Protein AF-A0A7J5WT03-F1 (afdb_monomer)

Mean predicted aligned error: 9.18 Å

Secondary structure (DSSP, 8-state):
---------------HHHHHHHHHHHHHHHHHHHHHHHH-TT-TTTT---HHHHHHHHHHHHHHHHHHTT---HHHHHHHT--HHHHHHHHHHTTHHHHHHHHHHHTHHHHHHHHHHHHHHHT-

pLDDT: mean 76.64, std 15.0, range [36.0, 92.62]

Sequence (124 aa):
MTATETINLPTATLTDAEWIQQHALTNCAGRAAVAVLLDEPGQPYFQKLTAAEAAAAAWYGRFRQAREVRGLDREAAAETAYDPISHLAHAELGEAAASVQSTVDRYWALICATADVMRESATR

Structure (mmCIF, N/CA/C/O backbone):
data_AF-A0A7J5WT03-F1
#
_entry.id   AF-A0A7J5WT03-F1
#
loop_
_atom_site.group_PDB
_atom_site.id
_atom_site.type_symbol
_atom_site.label_atom_id
_atom_site.label_alt_id
_atom_site.label_comp_id
_atom_site.label_asym_id
_atom_site.label_entity_id
_atom_site.label_seq_id
_atom_site.pdbx_PDB_ins_code
_atom_site.Cartn_x
_atom_site.Cartn_y
_atom_site.Cartn_z
_atom_site.occupancy
_atom_site.B_iso_or_equiv
_atom_site.auth_seq_id
_atom_site.auth_comp_id
_atom_site.auth_asym_id
_atom_site.auth_atom_id
_atom_site.pdbx_PDB_model_num
ATOM 1 N N . MET A 1 1 ? 48.165 -6.259 -14.328 1.00 36.00 1 MET A N 1
ATOM 2 C CA . MET A 1 1 ? 46.974 -6.719 -15.070 1.00 36.00 1 MET A CA 1
ATOM 3 C C . MET A 1 1 ? 45.957 -7.156 -14.035 1.00 36.00 1 MET A C 1
ATOM 5 O O . MET A 1 1 ? 46.128 -8.211 -13.444 1.00 36.00 1 MET A O 1
ATOM 9 N N . THR A 1 2 ? 45.008 -6.290 -13.700 1.00 36.41 2 THR A N 1
ATOM 10 C CA . THR A 1 2 ? 43.944 -6.582 -12.732 1.00 36.41 2 THR A CA 1
ATOM 11 C C . THR A 1 2 ? 42.834 -7.340 -13.450 1.00 36.41 2 THR A C 1
ATOM 13 O O . THR A 1 2 ? 42.307 -6.858 -14.449 1.00 36.41 2 THR A O 1
ATOM 16 N N . ALA A 1 3 ? 42.532 -8.551 -12.983 1.00 45.84 3 ALA A N 1
ATOM 17 C CA . ALA A 1 3 ? 41.401 -9.325 -13.470 1.00 45.84 3 ALA A CA 1
ATOM 18 C C . ALA A 1 3 ? 40.110 -8.591 -13.086 1.00 45.84 3 ALA A C 1
ATOM 20 O O . ALA A 1 3 ? 39.872 -8.327 -11.909 1.00 45.84 3 ALA A O 1
ATOM 21 N N . THR A 1 4 ? 39.305 -8.219 -14.076 1.00 43.75 4 THR A N 1
ATOM 22 C CA . THR A 1 4 ? 37.951 -7.717 -13.850 1.00 43.75 4 THR A CA 1
ATOM 23 C C . THR A 1 4 ? 37.093 -8.905 -13.423 1.00 43.75 4 THR A C 1
ATOM 25 O O . THR A 1 4 ? 36.629 -9.671 -14.266 1.00 43.75 4 THR A O 1
ATOM 28 N N . GLU A 1 5 ? 36.919 -9.101 -12.114 1.00 44.91 5 GLU A N 1
ATOM 29 C CA . GLU A 1 5 ? 35.891 -10.007 -11.604 1.00 44.91 5 GLU A CA 1
ATOM 30 C C . GLU A 1 5 ? 34.535 -9.493 -12.081 1.00 44.91 5 GLU A C 1
ATOM 32 O O . GLU A 1 5 ? 34.049 -8.437 -11.677 1.00 44.91 5 GLU A O 1
ATOM 37 N N . THR A 1 6 ? 33.957 -10.225 -13.027 1.00 46.62 6 THR A N 1
ATOM 38 C CA . THR A 1 6 ? 32.612 -9.960 -13.519 1.00 46.62 6 THR A CA 1
ATOM 39 C C . THR A 1 6 ? 31.660 -10.490 -12.458 1.00 46.62 6 THR A C 1
ATOM 41 O O . THR A 1 6 ? 31.519 -11.702 -12.298 1.00 46.62 6 THR A O 1
ATOM 44 N N . ILE A 1 7 ? 31.056 -9.591 -11.684 1.00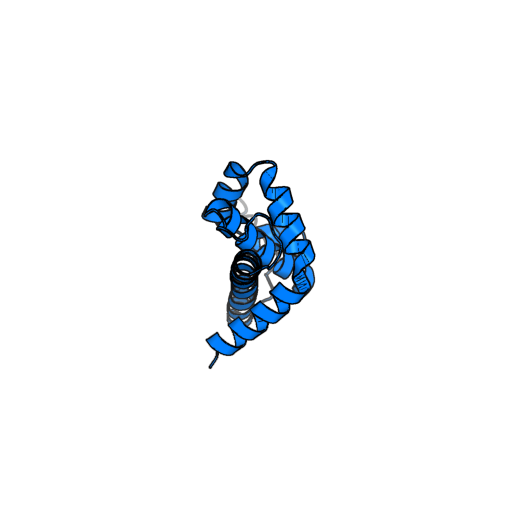 41.22 7 ILE A N 1
ATOM 45 C CA . ILE A 1 7 ? 30.021 -9.959 -10.719 1.00 41.22 7 ILE A CA 1
ATOM 46 C C . ILE A 1 7 ? 28.791 -10.381 -11.528 1.00 41.22 7 ILE A C 1
ATOM 48 O O . ILE A 1 7 ? 28.068 -9.543 -12.063 1.00 41.22 7 ILE A O 1
ATOM 52 N N . ASN A 1 8 ? 28.571 -11.690 -11.649 1.00 43.81 8 ASN A N 1
ATOM 53 C CA . ASN A 1 8 ? 27.336 -12.233 -12.203 1.00 43.81 8 ASN A CA 1
ATOM 54 C C . ASN A 1 8 ? 26.238 -12.100 -11.147 1.00 43.81 8 ASN A C 1
ATOM 56 O O . ASN A 1 8 ? 26.103 -12.952 -10.269 1.00 43.81 8 ASN A O 1
ATOM 60 N N . LEU A 1 9 ? 25.463 -11.020 -11.227 1.00 36.19 9 LEU A N 1
ATOM 61 C CA . LEU A 1 9 ? 24.196 -10.942 -10.510 1.00 36.19 9 LEU A CA 1
ATOM 62 C C . LEU A 1 9 ? 23.248 -12.006 -11.091 1.00 36.19 9 LEU A C 1
ATOM 64 O O . LEU A 1 9 ? 23.229 -12.187 -12.314 1.00 36.19 9 LEU A O 1
ATO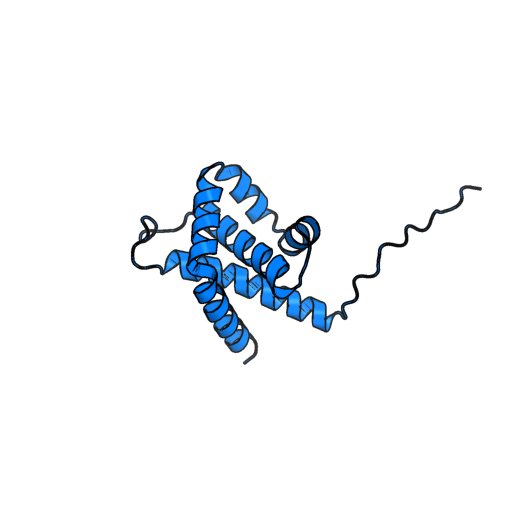M 68 N N . PRO A 1 10 ? 22.464 -12.719 -10.263 1.00 45.34 10 PRO A N 1
ATOM 69 C CA . PRO A 1 10 ? 21.416 -13.588 -10.775 1.00 45.34 10 PRO A CA 1
ATOM 70 C C . PRO A 1 10 ? 20.487 -12.747 -11.650 1.00 45.34 10 PRO A C 1
ATOM 72 O O . PRO A 1 10 ? 19.929 -11.744 -11.208 1.00 45.34 10 PRO A O 1
ATOM 75 N N . THR A 1 11 ? 20.374 -13.122 -12.921 1.00 47.50 11 THR A N 1
ATOM 76 C CA . THR A 1 11 ? 19.496 -12.454 -13.877 1.00 47.50 11 THR A CA 1
ATOM 77 C C . THR A 1 11 ? 18.074 -12.511 -13.329 1.00 47.50 11 THR A C 1
ATOM 79 O O . THR A 1 11 ? 17.493 -13.593 -13.233 1.00 47.50 11 THR A O 1
ATOM 82 N N . ALA A 1 12 ? 17.511 -11.366 -12.946 1.00 48.91 12 ALA A N 1
ATOM 83 C CA . ALA A 1 12 ? 16.088 -11.294 -12.663 1.00 48.91 12 ALA A CA 1
ATOM 84 C C . ALA A 1 12 ? 15.342 -11.675 -13.953 1.00 48.91 12 ALA A C 1
ATOM 86 O O . ALA A 1 12 ? 15.470 -11.032 -14.992 1.00 48.91 12 ALA A O 1
ATOM 87 N N . THR A 1 13 ? 14.641 -12.800 -13.883 1.00 59.53 13 THR A N 1
ATOM 88 C CA . THR A 1 13 ? 14.037 -13.591 -14.964 1.00 59.53 13 THR A CA 1
ATOM 89 C C . THR A 1 13 ? 12.673 -13.028 -15.368 1.00 59.53 13 THR A C 1
ATOM 91 O O . THR A 1 13 ? 11.668 -13.729 -15.349 1.00 59.53 13 THR A O 1
ATOM 94 N N . LEU A 1 14 ? 12.615 -11.733 -15.676 1.00 63.56 14 LEU A N 1
ATOM 95 C CA . LEU A 1 14 ? 11.390 -11.071 -16.122 1.00 63.56 14 LEU A CA 1
ATOM 96 C C . LEU A 1 14 ? 11.675 -10.296 -17.397 1.00 63.56 14 LEU A C 1
ATOM 98 O O . LEU A 1 14 ? 12.631 -9.529 -17.473 1.00 63.56 14 LEU A O 1
ATOM 102 N N . THR A 1 15 ? 10.822 -10.489 -18.390 1.00 77.75 15 THR A N 1
ATOM 103 C CA . THR A 1 15 ? 10.738 -9.595 -19.541 1.00 77.75 15 THR A CA 1
ATOM 104 C C . THR A 1 15 ? 10.277 -8.208 -19.094 1.00 77.75 15 THR A C 1
ATOM 106 O O . THR A 1 15 ? 9.592 -8.065 -18.077 1.00 77.75 15 THR A O 1
ATOM 109 N N . ASP A 1 16 ? 10.577 -7.178 -19.886 1.00 72.62 16 ASP A N 1
ATOM 110 C CA . ASP A 1 16 ? 10.116 -5.810 -19.613 1.00 72.62 16 ASP A CA 1
ATOM 111 C C . ASP A 1 16 ? 8.593 -5.748 -19.415 1.00 72.62 16 ASP A C 1
ATOM 113 O O . ASP A 1 16 ? 8.103 -5.037 -18.542 1.00 72.62 16 ASP A O 1
ATOM 117 N N . ALA A 1 17 ? 7.828 -6.542 -20.170 1.00 74.88 17 ALA A N 1
ATOM 118 C CA . ALA A 1 17 ? 6.376 -6.618 -20.035 1.00 74.88 17 ALA A CA 1
ATOM 119 C C . ALA A 1 17 ? 5.941 -7.186 -18.672 1.00 74.88 17 ALA A C 1
ATOM 121 O O . ALA A 1 17 ? 5.045 -6.636 -18.031 1.00 74.88 17 ALA A O 1
ATOM 122 N N . GLU A 1 18 ? 6.591 -8.253 -18.203 1.00 74.56 18 GLU A N 1
ATOM 123 C CA . GLU A 1 18 ? 6.315 -8.856 -16.893 1.00 74.56 18 GLU A CA 1
ATOM 124 C C . GLU A 1 18 ? 6.734 -7.931 -15.747 1.00 74.56 18 GLU A C 1
ATOM 126 O O . GLU A 1 18 ? 6.047 -7.861 -14.725 1.00 74.56 18 GLU A O 1
ATOM 131 N N . TRP A 1 19 ? 7.822 -7.181 -15.928 1.00 69.56 19 TRP A N 1
ATOM 132 C CA . TRP A 1 19 ? 8.278 -6.176 -14.973 1.00 69.56 19 TRP A CA 1
ATOM 133 C C . TRP A 1 19 ? 7.315 -4.983 -14.892 1.00 69.56 19 TRP A C 1
ATOM 135 O O . TRP A 1 19 ? 6.904 -4.589 -13.800 1.00 69.56 19 TRP A O 1
ATOM 145 N N . ILE A 1 20 ? 6.865 -4.456 -16.036 1.00 74.56 20 ILE A N 1
ATOM 146 C CA . ILE A 1 20 ? 5.869 -3.375 -16.104 1.00 74.56 20 ILE A CA 1
ATOM 147 C C . ILE A 1 20 ? 4.552 -3.821 -15.464 1.00 74.56 20 ILE A C 1
ATOM 149 O O . ILE A 1 20 ? 3.979 -3.100 -14.643 1.00 74.56 20 ILE A O 1
ATOM 153 N N . GLN A 1 21 ? 4.077 -5.022 -15.800 1.00 77.50 21 GLN A N 1
ATOM 154 C CA . GLN A 1 21 ? 2.851 -5.568 -15.227 1.00 77.50 21 GLN A CA 1
ATOM 155 C C . GLN A 1 21 ? 2.986 -5.758 -13.713 1.00 77.50 21 GLN A C 1
ATOM 157 O O . GLN A 1 21 ? 2.077 -5.402 -12.962 1.00 77.50 21 GLN A O 1
ATOM 162 N N . GLN A 1 22 ? 4.130 -6.254 -13.242 1.00 72.00 22 GLN A N 1
ATOM 163 C CA . GLN A 1 22 ? 4.417 -6.376 -11.817 1.00 72.00 22 GLN A CA 1
ATOM 164 C C . GLN A 1 22 ? 4.394 -5.022 -11.114 1.00 72.00 22 GLN A C 1
ATOM 166 O O . GLN A 1 22 ? 3.766 -4.894 -10.065 1.00 72.00 22 GLN A O 1
ATOM 171 N N . HIS A 1 23 ? 5.038 -4.005 -11.680 1.00 75.69 23 HIS A N 1
ATOM 172 C CA . HIS A 1 23 ? 5.009 -2.670 -11.099 1.00 75.69 23 HIS A CA 1
ATOM 173 C C . HIS A 1 23 ? 3.603 -2.086 -11.057 1.00 75.69 23 HIS A C 1
ATOM 175 O O . HIS A 1 23 ? 3.230 -1.492 -10.046 1.00 75.69 23 HIS A O 1
ATOM 181 N N . ALA A 1 24 ? 2.792 -2.300 -12.093 1.00 79.50 24 ALA A N 1
ATOM 182 C CA . ALA A 1 24 ? 1.396 -1.885 -12.087 1.00 79.50 24 ALA A CA 1
ATOM 183 C C . ALA A 1 24 ? 0.596 -2.581 -10.970 1.00 79.50 24 ALA A C 1
ATOM 185 O O . ALA A 1 24 ? -0.131 -1.908 -10.239 1.00 79.50 24 ALA A O 1
ATOM 186 N N . LEU A 1 25 ? 0.771 -3.896 -10.785 1.00 81.50 25 LEU A N 1
ATOM 187 C CA . LEU A 1 25 ? 0.108 -4.674 -9.728 1.00 81.50 25 LEU A CA 1
ATOM 188 C C . LEU A 1 25 ? 0.497 -4.191 -8.332 1.00 81.50 25 LEU A C 1
ATOM 190 O O . LEU A 1 25 ? -0.366 -3.899 -7.505 1.00 81.50 25 LEU A O 1
ATOM 194 N N . THR A 1 26 ? 1.799 -4.068 -8.089 1.00 82.75 26 THR A N 1
ATOM 195 C CA . THR A 1 26 ? 2.350 -3.585 -6.824 1.00 82.75 26 THR A CA 1
ATOM 196 C C . THR A 1 26 ? 1.844 -2.170 -6.532 1.00 82.75 26 THR A C 1
ATOM 198 O O . THR A 1 26 ? 1.324 -1.912 -5.448 1.00 82.75 26 THR A O 1
ATOM 201 N N . ASN A 1 27 ? 1.870 -1.266 -7.515 1.00 85.69 27 ASN A N 1
ATOM 202 C CA . ASN A 1 27 ? 1.344 0.091 -7.353 1.00 85.69 27 ASN A CA 1
ATOM 203 C C . ASN A 1 27 ? -0.167 0.128 -7.084 1.00 85.69 27 ASN A C 1
ATOM 205 O O . ASN A 1 27 ? -0.611 0.939 -6.270 1.00 85.69 27 ASN A O 1
ATOM 209 N N . CYS A 1 28 ? -0.960 -0.744 -7.714 1.00 87.56 28 CYS A N 1
ATOM 210 C CA . CYS A 1 28 ? -2.390 -0.856 -7.414 1.00 87.56 28 CYS A CA 1
ATOM 211 C C . CYS A 1 28 ? -2.624 -1.316 -5.972 1.00 87.56 28 CYS A C 1
ATOM 213 O O . CYS A 1 28 ? -3.466 -0.732 -5.299 1.00 87.56 28 CYS A O 1
ATOM 215 N N . ALA A 1 29 ? -1.839 -2.272 -5.464 1.00 87.12 29 ALA A N 1
ATOM 216 C CA . ALA A 1 29 ? -1.919 -2.700 -4.066 1.00 87.12 29 ALA A CA 1
ATOM 217 C C . ALA A 1 29 ? -1.600 -1.556 -3.086 1.00 87.12 29 ALA A C 1
ATOM 219 O O . ALA A 1 29 ? -2.315 -1.368 -2.104 1.00 87.12 29 ALA A O 1
ATOM 220 N N . GLY A 1 30 ? -0.585 -0.735 -3.378 1.00 86.06 30 GLY A N 1
ATOM 221 C CA . GLY A 1 30 ? -0.279 0.449 -2.568 1.00 86.06 30 GLY A CA 1
ATOM 222 C C . GLY A 1 30 ? -1.407 1.486 -2.570 1.00 86.06 30 GLY A C 1
ATOM 223 O O . GLY A 1 30 ? -1.807 1.982 -1.519 1.00 86.06 30 GLY A O 1
ATOM 224 N N . ARG A 1 31 ? -1.982 1.784 -3.740 1.00 88.62 31 ARG A N 1
ATOM 225 C CA . ARG A 1 31 ? -3.118 2.717 -3.859 1.00 88.62 31 ARG A CA 1
ATOM 226 C C . ARG A 1 31 ? -4.379 2.190 -3.177 1.00 88.62 31 ARG A C 1
ATOM 228 O O . ARG A 1 31 ? -5.082 2.959 -2.527 1.00 88.62 31 ARG A O 1
ATOM 235 N N . ALA A 1 32 ? -4.645 0.894 -3.306 1.00 88.81 32 ALA A N 1
ATOM 236 C CA . ALA A 1 32 ? -5.763 0.230 -2.656 1.00 88.81 32 ALA A CA 1
ATOM 237 C C . ALA A 1 32 ? -5.621 0.247 -1.132 1.00 88.81 32 ALA A C 1
ATOM 239 O O . ALA A 1 32 ? -6.600 0.521 -0.450 1.00 88.81 32 ALA A O 1
ATOM 240 N N . ALA A 1 33 ? -4.411 0.044 -0.597 1.00 88.56 33 ALA A N 1
ATOM 241 C CA . ALA A 1 33 ? -4.159 0.159 0.837 1.00 88.56 33 ALA A CA 1
ATOM 242 C C . ALA A 1 33 ? -4.538 1.550 1.362 1.00 88.56 33 ALA A C 1
ATOM 244 O O . ALA A 1 33 ? -5.270 1.657 2.340 1.00 88.56 33 ALA A O 1
ATOM 245 N N . VAL A 1 34 ? -4.132 2.618 0.672 1.00 89.31 34 VAL A N 1
ATOM 246 C CA . VAL A 1 34 ? -4.523 3.985 1.052 1.00 89.31 34 VAL A CA 1
ATOM 247 C C . VAL A 1 34 ? -6.036 4.183 0.962 1.00 89.31 34 VAL A C 1
ATOM 249 O O . VAL A 1 34 ? -6.631 4.706 1.897 1.00 89.31 34 VAL A O 1
ATOM 252 N N . ALA A 1 35 ? -6.668 3.754 -0.133 1.00 87.38 35 ALA A N 1
ATOM 253 C CA . ALA A 1 35 ? -8.107 3.925 -0.330 1.00 87.38 35 ALA A CA 1
ATOM 254 C C . ALA A 1 35 ? -8.933 3.194 0.739 1.00 87.38 35 ALA A C 1
ATOM 256 O O . ALA A 1 35 ? -9.837 3.782 1.320 1.00 87.38 35 ALA A O 1
ATOM 257 N N . VAL A 1 36 ? -8.581 1.943 1.043 1.00 86.81 36 VAL A N 1
ATOM 258 C CA . VAL A 1 36 ? -9.267 1.145 2.065 1.00 86.81 36 VAL A CA 1
ATOM 259 C C . VAL A 1 36 ? -9.097 1.761 3.450 1.00 86.81 36 VAL A C 1
ATOM 261 O O . VAL A 1 36 ? -10.062 1.831 4.199 1.00 86.81 36 VAL A O 1
ATOM 264 N N . LEU A 1 37 ? -7.902 2.253 3.789 1.00 83.81 37 LEU A N 1
ATOM 265 C CA . LEU A 1 37 ? -7.667 2.895 5.085 1.00 83.81 37 LEU A CA 1
ATOM 266 C C . LEU A 1 37 ? -8.336 4.278 5.205 1.00 83.81 37 LEU A C 1
ATOM 268 O O . LEU A 1 37 ? -8.574 4.726 6.324 1.00 83.81 37 LEU A O 1
ATOM 272 N N . LEU A 1 38 ? -8.648 4.950 4.090 1.00 80.56 38 LEU A N 1
ATOM 273 C CA . LEU A 1 38 ? -9.421 6.200 4.081 1.00 80.56 38 LEU A CA 1
ATOM 274 C C . LEU A 1 38 ? -10.930 5.981 4.254 1.00 80.56 38 LEU A C 1
ATOM 276 O O . LEU A 1 38 ? -11.596 6.866 4.785 1.00 80.56 38 LEU A O 1
ATOM 280 N N . ASP A 1 39 ? -11.459 4.850 3.786 1.00 75.50 39 ASP A N 1
ATOM 281 C CA . ASP A 1 39 ? -12.905 4.604 3.653 1.00 75.50 39 ASP A CA 1
ATOM 282 C C . ASP A 1 39 ? -13.474 3.660 4.738 1.00 75.50 39 ASP A C 1
ATOM 284 O O . ASP A 1 39 ? -14.661 3.342 4.738 1.00 75.50 39 ASP A O 1
ATOM 288 N N . GLU A 1 40 ? -12.646 3.178 5.675 1.00 61.75 40 GLU A N 1
ATOM 289 C CA . GLU A 1 40 ? -13.029 2.103 6.605 1.00 61.75 40 GLU A CA 1
ATOM 290 C C . GLU A 1 40 ? -14.001 2.556 7.711 1.00 61.75 40 GLU A C 1
ATOM 292 O O . GLU A 1 40 ? -13.614 3.354 8.563 1.00 61.75 40 GLU A O 1
ATOM 297 N N . PRO A 1 41 ? -15.236 2.019 7.784 1.00 50.56 41 PRO A N 1
ATOM 298 C CA . PRO A 1 41 ? -16.196 2.369 8.828 1.00 50.56 41 PRO A CA 1
ATOM 299 C C . PRO A 1 41 ? -15.834 1.741 10.183 1.00 50.56 41 PRO A C 1
ATOM 301 O O . PRO A 1 41 ? -16.089 0.561 10.411 1.00 50.56 41 PRO A O 1
ATOM 304 N N . GLY A 1 42 ? -15.344 2.554 11.125 1.00 54.00 42 GLY A N 1
ATOM 305 C CA . GLY A 1 42 ? -15.108 2.137 12.518 1.00 54.00 42 GLY A CA 1
ATOM 306 C C . GLY A 1 42 ? -13.687 2.354 13.043 1.00 54.00 42 GLY A C 1
ATOM 307 O O . GLY A 1 42 ? -13.459 2.222 14.247 1.00 54.00 42 GLY A O 1
ATOM 308 N N . GLN A 1 43 ? -12.739 2.737 12.189 1.00 52.72 43 GLN A N 1
ATOM 309 C CA . GLN A 1 43 ? -11.401 3.160 12.603 1.00 52.72 43 GLN A CA 1
ATOM 310 C C . GLN A 1 43 ? -11.410 4.545 13.277 1.00 52.72 43 GLN A C 1
ATOM 312 O O . GLN A 1 43 ? -12.135 5.445 12.850 1.00 52.72 43 GLN A O 1
ATOM 317 N N . PRO A 1 44 ? -10.531 4.802 14.266 1.00 50.66 44 PRO A N 1
ATOM 318 C CA . PRO A 1 44 ? -10.312 6.158 14.782 1.00 50.66 44 PRO A CA 1
ATOM 319 C C . PRO A 1 44 ? -9.798 7.137 13.702 1.00 50.66 44 PRO A C 1
ATOM 321 O O . PRO A 1 44 ? -9.892 8.349 13.884 1.00 50.66 44 PRO A O 1
ATOM 324 N N . TYR A 1 45 ? -9.315 6.627 12.560 1.00 50.59 45 TYR A N 1
ATOM 325 C CA . TYR A 1 45 ? -8.855 7.396 11.397 1.00 50.59 45 TYR A CA 1
ATOM 326 C C . TYR A 1 45 ? -9.956 7.773 10.399 1.00 50.59 45 TYR A C 1
ATOM 328 O O . TYR A 1 45 ? -9.642 8.390 9.380 1.00 50.59 45 TYR A O 1
ATOM 336 N N . PHE A 1 46 ? -11.237 7.515 10.714 1.00 46.16 46 PHE A N 1
ATOM 337 C CA . PHE A 1 46 ? -12.403 7.953 9.921 1.00 46.16 46 PHE A CA 1
ATOM 338 C C . PHE A 1 46 ? -12.452 9.474 9.664 1.00 46.16 46 PHE A C 1
ATOM 340 O O . PHE A 1 46 ? -13.363 9.978 9.013 1.00 46.16 46 PHE A O 1
ATOM 347 N N . GLN A 1 47 ? -11.488 10.235 10.193 1.00 52.97 47 GLN A N 1
ATOM 348 C CA . GLN A 1 47 ? -11.390 11.676 10.035 1.00 52.97 47 GLN A CA 1
ATOM 349 C C . GLN A 1 47 ? -10.168 12.203 9.272 1.00 52.97 47 GLN A C 1
ATOM 351 O O . GLN A 1 47 ? -10.160 13.417 9.080 1.00 52.97 47 GLN A O 1
ATOM 356 N N . LYS A 1 48 ? -9.212 11.368 8.811 1.00 65.75 48 LYS A N 1
ATOM 357 C CA . LYS A 1 48 ? -8.141 11.630 7.801 1.00 65.75 48 LYS A CA 1
ATOM 358 C C . LYS A 1 48 ? -6.892 10.799 8.128 1.00 65.75 48 LYS A C 1
ATOM 360 O O . LYS A 1 48 ? -6.376 10.905 9.236 1.00 65.75 48 LYS A O 1
ATOM 365 N N . LEU A 1 49 ? -6.339 10.086 7.143 1.00 74.00 49 LEU A N 1
ATOM 366 C CA . LEU A 1 49 ? -4.935 9.659 7.196 1.00 74.00 49 LEU A CA 1
ATOM 367 C C . LEU A 1 49 ? -4.032 10.887 7.062 1.00 74.00 49 LEU A C 1
ATOM 369 O O . LEU A 1 49 ? -4.249 11.742 6.196 1.00 74.00 49 LEU A O 1
ATOM 373 N N . THR A 1 50 ? -2.986 10.956 7.874 1.00 84.44 50 THR A N 1
ATOM 374 C CA . THR A 1 50 ? -1.860 11.855 7.613 1.00 84.44 50 THR A CA 1
ATOM 375 C C . THR A 1 50 ? -1.119 11.424 6.344 1.00 84.44 50 THR A C 1
ATOM 377 O O . THR A 1 50 ? -1.208 10.277 5.899 1.00 84.44 50 THR A O 1
ATOM 380 N N . ALA A 1 51 ? -0.340 12.336 5.755 1.00 83.50 51 ALA A N 1
ATOM 381 C CA . ALA A 1 51 ? 0.500 12.003 4.603 1.00 83.50 51 ALA A CA 1
ATOM 382 C C . ALA A 1 51 ? 1.491 10.868 4.923 1.00 83.50 51 ALA A C 1
ATOM 384 O O . ALA A 1 51 ? 1.724 10.004 4.079 1.00 83.50 51 ALA A O 1
ATOM 385 N N . ALA A 1 52 ? 2.015 10.836 6.153 1.00 84.06 52 ALA A N 1
ATOM 386 C CA . ALA A 1 52 ? 2.921 9.791 6.602 1.00 84.06 52 ALA A CA 1
ATOM 387 C C . ALA A 1 52 ? 2.213 8.427 6.709 1.00 84.06 52 ALA A C 1
ATOM 389 O O . ALA A 1 52 ? 2.720 7.431 6.196 1.00 84.06 52 ALA A O 1
ATOM 390 N N . GLU A 1 53 ? 1.009 8.368 7.288 1.00 86.31 53 GLU A N 1
ATOM 391 C CA . GLU A 1 53 ? 0.232 7.120 7.370 1.00 86.31 53 GLU A CA 1
ATOM 392 C C . GLU A 1 53 ? -0.187 6.613 5.989 1.00 86.31 53 GLU A C 1
ATOM 394 O O . GLU A 1 53 ? -0.107 5.414 5.728 1.00 86.31 53 GLU A O 1
ATOM 399 N N . ALA A 1 54 ? -0.569 7.510 5.076 1.00 87.88 54 ALA A N 1
ATOM 400 C CA . ALA A 1 54 ? -0.885 7.145 3.699 1.00 87.88 54 ALA A CA 1
ATOM 401 C C . ALA A 1 54 ? 0.345 6.587 2.959 1.00 87.88 54 ALA A C 1
ATOM 403 O O . ALA A 1 54 ? 0.252 5.558 2.291 1.00 87.88 54 ALA A O 1
ATOM 404 N N . ALA A 1 55 ? 1.512 7.218 3.105 1.00 87.75 55 ALA A N 1
ATOM 405 C CA . ALA A 1 55 ? 2.750 6.727 2.505 1.00 87.75 55 ALA A CA 1
ATOM 406 C C . ALA A 1 55 ? 3.172 5.369 3.096 1.00 87.75 55 ALA A C 1
ATOM 408 O O . ALA A 1 55 ? 3.508 4.445 2.352 1.00 87.75 55 ALA A O 1
ATOM 409 N N . ALA A 1 56 ? 3.067 5.197 4.417 1.00 88.00 56 ALA A N 1
ATOM 410 C CA . ALA A 1 56 ? 3.334 3.921 5.072 1.00 88.00 56 ALA A CA 1
ATOM 411 C C . ALA A 1 56 ? 2.356 2.826 4.620 1.00 88.00 56 ALA A C 1
ATOM 413 O O . ALA A 1 56 ? 2.789 1.725 4.285 1.00 88.00 56 ALA A O 1
ATOM 414 N N . ALA A 1 57 ? 1.057 3.123 4.535 1.00 89.56 57 ALA A N 1
ATOM 415 C CA . ALA A 1 57 ? 0.048 2.191 4.038 1.00 89.56 57 ALA A CA 1
ATOM 416 C C . ALA A 1 57 ? 0.336 1.760 2.594 1.00 89.56 57 ALA A C 1
ATOM 418 O O . ALA A 1 57 ? 0.310 0.568 2.284 1.00 89.56 57 ALA A O 1
ATOM 419 N N . ALA A 1 58 ? 0.674 2.717 1.724 1.00 90.94 58 ALA A N 1
ATOM 420 C CA . ALA A 1 58 ? 1.034 2.438 0.341 1.00 90.94 58 ALA A CA 1
ATOM 421 C C . ALA A 1 58 ? 2.264 1.528 0.246 1.00 90.94 58 ALA A C 1
ATOM 423 O O . ALA A 1 58 ? 2.275 0.569 -0.528 1.00 90.94 58 ALA A O 1
ATOM 424 N N . TRP A 1 59 ? 3.294 1.793 1.047 1.00 91.62 59 TRP A N 1
ATOM 425 C CA . TRP A 1 59 ? 4.484 0.951 1.103 1.00 91.62 59 TRP A CA 1
ATOM 426 C C . TRP A 1 59 ? 4.191 -0.453 1.610 1.00 91.62 59 TRP A C 1
ATOM 428 O O . TRP A 1 59 ? 4.579 -1.416 0.956 1.00 91.62 59 TRP A O 1
ATOM 438 N N . TYR A 1 60 ? 3.454 -0.588 2.713 1.00 90.50 60 TYR A N 1
ATOM 439 C CA . TYR A 1 60 ? 3.093 -1.894 3.256 1.00 90.50 60 TYR A CA 1
ATOM 440 C C . TYR A 1 60 ? 2.245 -2.710 2.283 1.00 90.50 60 TYR A C 1
ATOM 442 O O . TYR A 1 60 ? 2.498 -3.902 2.120 1.00 90.50 60 TYR A O 1
ATOM 450 N N . GLY A 1 61 ? 1.301 -2.075 1.580 1.00 90.12 61 GLY A N 1
ATOM 451 C CA . GLY A 1 61 ? 0.526 -2.733 0.531 1.00 90.12 61 GLY A CA 1
ATOM 452 C C . GLY A 1 61 ? 1.410 -3.253 -0.607 1.00 90.12 61 GLY A C 1
ATOM 453 O O . GLY A 1 61 ? 1.286 -4.410 -1.012 1.00 90.12 61 GLY A O 1
ATOM 454 N N . ARG A 1 62 ? 2.368 -2.438 -1.071 1.00 91.69 62 ARG A N 1
ATOM 455 C CA . ARG A 1 62 ? 3.361 -2.836 -2.086 1.00 91.69 62 ARG A CA 1
ATOM 456 C C . ARG A 1 62 ? 4.249 -3.986 -1.609 1.00 91.69 62 ARG A C 1
ATOM 458 O O . ARG A 1 62 ? 4.415 -4.975 -2.320 1.00 91.69 62 ARG A O 1
ATOM 465 N N .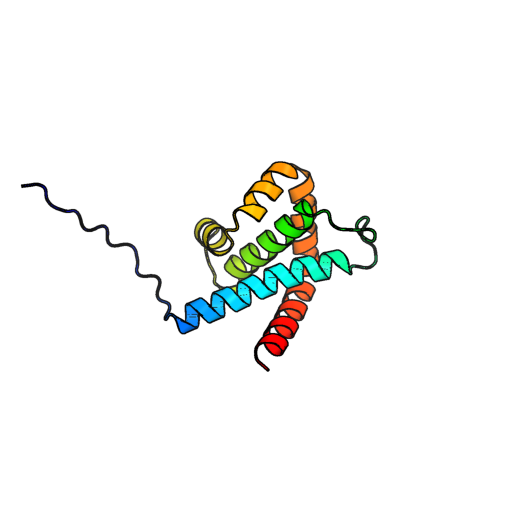 PHE A 1 63 ? 4.791 -3.867 -0.400 1.00 90.56 63 PHE A N 1
ATOM 466 C CA . PHE A 1 63 ? 5.669 -4.855 0.221 1.00 90.56 63 PHE A CA 1
ATOM 467 C C . PHE A 1 63 ? 4.960 -6.197 0.398 1.00 90.56 63 PHE A C 1
ATOM 469 O O . PHE A 1 63 ? 5.498 -7.243 0.037 1.00 90.56 63 PHE A O 1
ATOM 476 N N . ARG A 1 64 ? 3.729 -6.185 0.912 1.00 91.25 64 ARG A N 1
ATOM 477 C CA . ARG A 1 64 ? 2.961 -7.406 1.144 1.00 91.25 64 ARG A CA 1
ATOM 478 C C . ARG A 1 64 ? 2.573 -8.093 -0.163 1.00 91.25 64 ARG A C 1
ATOM 480 O O . ARG A 1 64 ? 2.763 -9.302 -0.272 1.00 91.25 64 ARG A O 1
ATOM 487 N N . 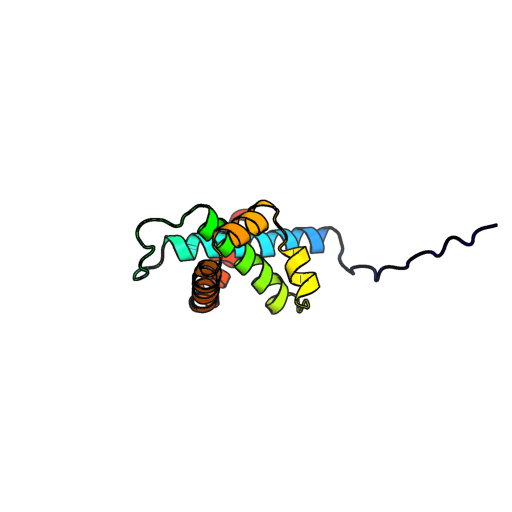GLN A 1 65 ? 2.158 -7.333 -1.179 1.00 88.94 65 GLN A N 1
ATOM 488 C CA . GLN A 1 65 ? 1.922 -7.859 -2.529 1.00 88.94 65 GLN A CA 1
ATOM 489 C C . GLN A 1 65 ? 3.183 -8.533 -3.093 1.00 88.94 65 GLN A C 1
ATOM 491 O O . GLN A 1 65 ? 3.123 -9.647 -3.618 1.00 88.94 65 GLN A O 1
ATOM 496 N N . ALA A 1 66 ? 4.336 -7.874 -2.953 1.00 85.81 66 ALA A N 1
ATOM 497 C CA . ALA A 1 66 ? 5.627 -8.393 -3.387 1.00 85.81 66 ALA A CA 1
ATOM 498 C C . ALA A 1 66 ? 6.032 -9.673 -2.627 1.00 85.81 66 ALA A C 1
ATOM 500 O O . ALA A 1 66 ? 6.630 -10.570 -3.210 1.00 85.81 66 ALA A O 1
ATOM 501 N N . ARG A 1 67 ? 5.662 -9.829 -1.354 1.00 88.56 67 ARG A N 1
ATOM 502 C CA . ARG A 1 67 ? 5.934 -11.070 -0.612 1.00 88.56 67 ARG A CA 1
ATOM 503 C C . ARG A 1 67 ? 4.974 -12.202 -0.948 1.00 88.56 67 ARG A C 1
ATOM 505 O O . ARG A 1 67 ? 5.415 -13.300 -1.264 1.00 88.56 67 ARG A O 1
ATOM 512 N N . GLU A 1 68 ? 3.673 -11.955 -0.860 1.00 86.44 68 GLU A N 1
ATOM 513 C CA . GLU A 1 68 ? 2.670 -13.024 -0.918 1.00 86.44 68 GLU A CA 1
ATOM 514 C C . GLU A 1 68 ? 2.403 -13.509 -2.339 1.00 86.44 68 GLU A C 1
ATOM 516 O O . GLU A 1 68 ? 2.264 -14.708 -2.562 1.00 86.44 68 GLU A O 1
ATOM 521 N N . VAL A 1 69 ? 2.359 -12.597 -3.311 1.00 78.12 69 VAL A N 1
ATOM 522 C CA . VAL A 1 69 ? 1.986 -12.946 -4.690 1.00 78.12 69 VAL A CA 1
ATOM 523 C C . VAL A 1 69 ? 3.206 -13.314 -5.522 1.00 78.12 69 VAL A C 1
ATOM 525 O O . VAL A 1 69 ? 3.122 -14.144 -6.423 1.00 78.12 69 VAL A O 1
ATOM 528 N N . ARG A 1 70 ? 4.358 -12.707 -5.224 1.00 70.56 70 ARG A N 1
ATOM 529 C CA . ARG A 1 70 ? 5.601 -12.939 -5.971 1.00 70.56 70 ARG A CA 1
ATOM 530 C C . ARG A 1 70 ? 6.558 -13.900 -5.272 1.00 70.56 70 ARG A C 1
ATOM 532 O O . ARG A 1 70 ? 7.576 -14.241 -5.864 1.00 70.56 70 ARG A O 1
ATOM 539 N N . GLY A 1 71 ? 6.249 -14.3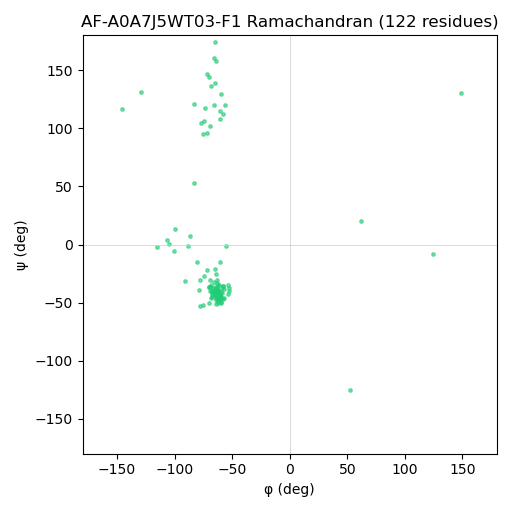26 -4.045 1.00 79.88 71 GLY A N 1
ATOM 540 C CA . GLY A 1 71 ? 7.104 -15.224 -3.268 1.00 79.88 71 GLY A CA 1
ATOM 541 C C . GLY A 1 71 ? 8.476 -14.629 -2.949 1.00 79.88 71 GLY A C 1
ATOM 542 O O . GLY A 1 71 ? 9.411 -15.384 -2.690 1.00 79.88 71 GLY A O 1
ATOM 543 N N . LEU A 1 72 ? 8.616 -13.298 -3.008 1.00 82.06 72 LEU A N 1
ATOM 544 C CA . LEU A 1 72 ? 9.885 -12.643 -2.725 1.00 82.06 72 LEU A CA 1
ATOM 545 C C . LEU A 1 72 ? 10.202 -12.755 -1.237 1.00 82.06 72 LEU A C 1
ATOM 547 O O . LEU A 1 72 ? 9.320 -12.674 -0.369 1.00 82.06 72 LEU A O 1
ATOM 551 N N . ASP A 1 73 ? 11.488 -12.908 -0.944 1.00 88.44 73 ASP A N 1
ATOM 552 C CA . ASP A 1 73 ? 11.970 -12.753 0.415 1.00 88.44 73 ASP A CA 1
ATOM 553 C C . ASP A 1 73 ? 11.778 -11.307 0.906 1.00 88.44 73 ASP A C 1
ATOM 555 O O . ASP A 1 73 ? 11.316 -10.406 0.198 1.00 88.44 73 ASP A O 1
ATOM 559 N N . ARG A 1 74 ? 12.078 -11.092 2.186 1.00 84.62 74 ARG A N 1
ATOM 560 C CA . ARG A 1 74 ? 11.841 -9.805 2.837 1.00 84.62 74 ARG A CA 1
ATOM 561 C C . ARG A 1 74 ? 12.660 -8.671 2.216 1.00 84.62 74 ARG A C 1
ATOM 563 O O . ARG A 1 74 ? 12.154 -7.554 2.166 1.00 84.62 74 ARG A O 1
ATOM 570 N N . GLU A 1 75 ? 13.892 -8.939 1.806 1.00 85.56 75 GLU A N 1
ATOM 571 C CA . GLU A 1 75 ? 14.814 -7.924 1.296 1.00 85.56 75 GLU A CA 1
ATOM 572 C C . GLU A 1 75 ? 14.407 -7.520 -0.122 1.00 85.56 75 GLU A C 1
ATOM 574 O O . GLU A 1 75 ? 14.083 -6.357 -0.360 1.00 85.56 75 GLU A O 1
ATOM 579 N N . ALA A 1 76 ? 14.232 -8.499 -1.011 1.00 81.62 76 ALA A N 1
ATOM 580 C CA . ALA A 1 76 ? 13.787 -8.273 -2.382 1.00 81.62 76 ALA A CA 1
ATOM 581 C C . ALA A 1 76 ? 12.390 -7.627 -2.454 1.00 81.62 76 ALA A C 1
ATOM 583 O O . ALA A 1 76 ? 12.116 -6.791 -3.322 1.00 81.62 76 ALA A O 1
ATOM 584 N N . ALA A 1 77 ? 11.482 -7.970 -1.532 1.00 83.81 77 ALA A N 1
ATOM 585 C CA . ALA A 1 77 ? 10.177 -7.319 -1.448 1.00 83.81 77 ALA A CA 1
ATOM 586 C C . ALA A 1 77 ? 10.269 -5.860 -0.976 1.00 83.81 77 ALA A C 1
ATOM 588 O O . ALA A 1 77 ? 9.507 -5.021 -1.459 1.00 83.81 77 ALA A O 1
ATOM 589 N N . ALA A 1 78 ? 11.182 -5.548 -0.050 1.00 84.44 78 ALA A N 1
ATOM 590 C CA . ALA A 1 78 ? 11.406 -4.182 0.415 1.00 84.44 78 ALA A CA 1
ATOM 591 C C . ALA A 1 78 ? 12.007 -3.305 -0.691 1.00 84.44 78 ALA A C 1
ATOM 593 O O . ALA A 1 78 ? 11.557 -2.174 -0.867 1.00 84.44 78 ALA A O 1
ATOM 594 N N . GLU A 1 79 ? 12.944 -3.843 -1.475 1.00 83.44 79 GLU A N 1
ATOM 595 C CA . GLU A 1 79 ? 13.492 -3.177 -2.662 1.00 83.44 79 GLU A CA 1
ATOM 596 C C . GLU A 1 79 ? 12.419 -2.952 -3.732 1.00 83.44 79 GLU A C 1
ATOM 598 O O . GLU A 1 79 ? 12.270 -1.848 -4.250 1.00 83.44 79 GLU A O 1
ATOM 603 N N . THR A 1 80 ? 11.601 -3.970 -4.013 1.00 82.06 80 THR A N 1
ATOM 604 C CA . THR A 1 80 ? 10.500 -3.872 -4.988 1.00 82.06 80 THR A CA 1
ATOM 605 C C . THR A 1 80 ? 9.454 -2.829 -4.579 1.00 82.06 80 THR A C 1
ATOM 607 O O . THR A 1 80 ? 8.849 -2.177 -5.431 1.00 82.06 80 THR A O 1
ATOM 610 N N . ALA A 1 81 ? 9.213 -2.683 -3.275 1.00 84.19 81 ALA A N 1
ATOM 611 C CA . ALA A 1 81 ? 8.274 -1.720 -2.712 1.00 84.19 81 ALA A CA 1
ATOM 612 C C . ALA A 1 81 ? 8.899 -0.346 -2.432 1.00 84.19 81 ALA A C 1
ATOM 614 O O . ALA A 1 81 ? 8.192 0.537 -1.935 1.00 84.19 81 ALA A O 1
ATOM 615 N N . TYR A 1 82 ? 10.199 -0.172 -2.696 1.00 79.06 82 TYR A N 1
ATOM 616 C CA . TYR A 1 82 ? 10.942 1.005 -2.276 1.00 79.06 82 TYR A CA 1
ATOM 617 C C . TYR A 1 82 ? 10.351 2.285 -2.865 1.00 79.06 82 TYR A C 1
ATOM 619 O O . TYR A 1 82 ? 10.120 2.423 -4.065 1.00 79.06 82 TYR A O 1
ATOM 627 N N . ASP A 1 83 ? 10.131 3.240 -1.973 1.00 76.94 83 ASP A N 1
ATOM 628 C CA . ASP A 1 83 ? 9.674 4.581 -2.277 1.00 76.94 83 ASP A CA 1
ATOM 629 C C . ASP A 1 83 ? 10.345 5.513 -1.256 1.00 76.94 83 ASP A C 1
ATOM 631 O O . ASP A 1 83 ? 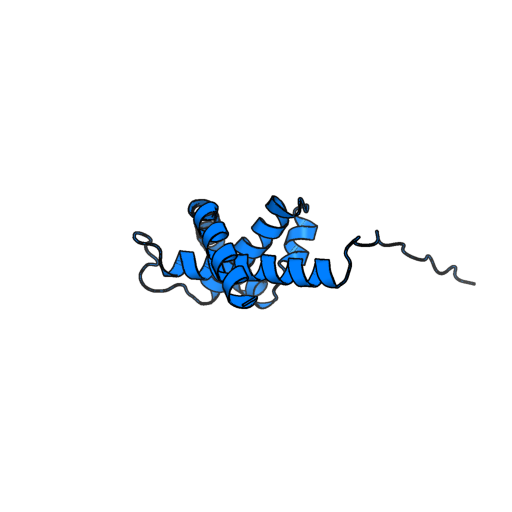10.101 5.359 -0.052 1.00 76.94 83 ASP A O 1
ATOM 635 N N . PRO A 1 84 ? 11.197 6.459 -1.696 1.00 74.56 84 PRO A N 1
ATOM 636 C CA . PRO A 1 84 ? 11.894 7.380 -0.802 1.00 74.56 84 PRO A CA 1
ATOM 637 C C . PRO A 1 84 ? 10.952 8.135 0.144 1.00 74.56 84 PRO A C 1
ATOM 639 O O . PRO A 1 84 ? 11.296 8.368 1.300 1.00 74.56 84 PRO A O 1
ATOM 642 N N . ILE A 1 85 ? 9.743 8.474 -0.319 1.00 74.88 85 ILE A N 1
ATOM 643 C CA . ILE A 1 85 ? 8.733 9.178 0.483 1.00 74.88 85 ILE A CA 1
ATOM 644 C C . ILE A 1 85 ? 8.201 8.256 1.578 1.00 74.88 85 ILE A C 1
ATOM 646 O O . ILE A 1 85 ? 8.025 8.668 2.722 1.00 74.88 85 ILE A O 1
ATOM 650 N N . SER A 1 86 ? 7.993 6.986 1.244 1.00 71.38 86 SER A N 1
ATOM 651 C CA . SER A 1 86 ? 7.533 5.983 2.198 1.00 71.38 86 SER A CA 1
ATOM 652 C C . SER A 1 86 ? 8.573 5.666 3.267 1.00 71.38 86 SER A C 1
ATOM 654 O O . SER A 1 86 ? 8.212 5.477 4.424 1.00 71.38 86 SER A O 1
ATOM 656 N N . HIS A 1 87 ? 9.858 5.636 2.906 1.00 69.94 87 HIS A N 1
ATOM 657 C CA . HIS A 1 87 ? 10.942 5.432 3.867 1.00 69.94 87 HIS A CA 1
ATOM 658 C C . HIS A 1 87 ? 11.012 6.574 4.895 1.00 69.94 87 HIS A C 1
ATOM 660 O O . HIS A 1 87 ? 11.103 6.318 6.096 1.00 69.94 87 HIS A O 1
ATOM 666 N N . LEU A 1 88 ? 10.890 7.823 4.430 1.00 73.12 88 LEU A N 1
ATOM 667 C CA . LEU A 1 88 ? 10.831 9.006 5.293 1.00 73.12 88 LEU A CA 1
ATOM 668 C C . LEU A 1 88 ? 9.587 8.995 6.190 1.00 73.12 88 LEU A C 1
ATOM 670 O O . LEU A 1 88 ? 9.703 9.172 7.398 1.00 73.12 88 LEU A O 1
ATOM 674 N N . ALA A 1 89 ? 8.418 8.688 5.628 1.00 73.62 89 ALA A N 1
ATOM 675 C CA . ALA A 1 89 ? 7.179 8.557 6.390 1.00 73.62 89 ALA A CA 1
ATOM 676 C C . ALA A 1 89 ? 7.268 7.481 7.483 1.00 73.62 89 ALA A C 1
ATOM 678 O O . ALA A 1 89 ? 6.747 7.655 8.582 1.00 73.62 89 ALA A O 1
ATOM 679 N N . HIS A 1 90 ? 7.956 6.372 7.204 1.00 70.81 90 HIS A N 1
ATOM 680 C CA . HIS A 1 90 ? 8.173 5.313 8.183 1.00 70.81 90 HIS A CA 1
ATOM 681 C C . HIS A 1 90 ? 9.028 5.781 9.364 1.00 70.81 90 HIS A C 1
ATOM 683 O O . HIS A 1 90 ? 8.716 5.483 10.517 1.00 70.81 90 HIS A O 1
ATOM 689 N N . ALA A 1 91 ? 10.085 6.544 9.075 1.00 75.44 91 ALA A N 1
ATOM 690 C CA . ALA A 1 91 ? 10.937 7.141 10.094 1.00 75.44 91 ALA A CA 1
ATOM 691 C C . ALA A 1 91 ? 10.180 8.179 10.944 1.00 75.44 91 ALA A C 1
ATOM 693 O O . ALA A 1 91 ? 10.392 8.238 12.153 1.00 75.44 91 ALA A O 1
ATOM 694 N N . GLU A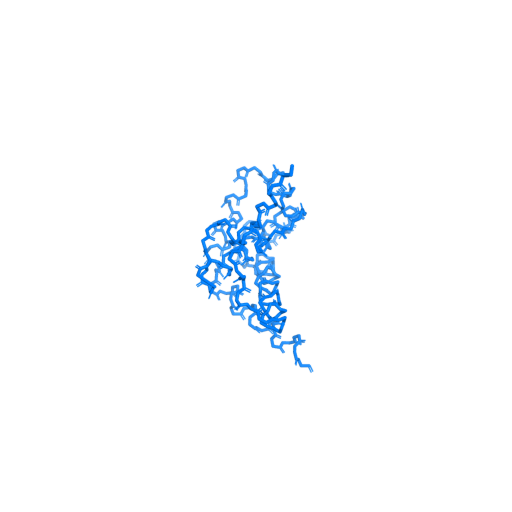 1 92 ? 9.275 8.954 10.338 1.00 78.69 92 GLU A N 1
ATOM 695 C CA . GLU A 1 92 ? 8.448 9.946 11.042 1.00 78.69 92 GLU A CA 1
ATOM 696 C C . GLU A 1 92 ? 7.381 9.317 11.948 1.00 78.69 92 GLU A C 1
ATOM 698 O O . GLU A 1 92 ? 7.108 9.835 13.029 1.00 78.69 92 GLU A O 1
ATOM 703 N N . LEU A 1 93 ? 6.779 8.197 11.536 1.00 78.56 93 LEU A N 1
ATOM 704 C CA . LEU A 1 93 ? 5.714 7.543 12.304 1.00 78.56 93 LEU A CA 1
ATOM 705 C C . LEU A 1 93 ? 6.212 6.801 13.549 1.00 78.56 93 LEU A C 1
ATOM 707 O O . LEU A 1 93 ? 5.442 6.622 14.496 1.00 78.56 93 LEU A O 1
ATOM 711 N N . GLY A 1 94 ? 7.463 6.332 13.558 1.00 80.38 94 GLY A N 1
ATOM 712 C CA . GLY A 1 94 ? 8.004 5.540 14.664 1.00 80.38 94 GLY A CA 1
ATOM 713 C C . GLY A 1 94 ? 7.103 4.347 15.015 1.00 80.38 94 GLY A C 1
ATOM 714 O O . GLY A 1 94 ? 6.737 3.550 14.152 1.00 80.38 94 GLY A O 1
ATOM 715 N N . GLU A 1 95 ? 6.696 4.232 16.281 1.00 77.69 95 GLU A N 1
ATOM 716 C CA . GLU A 1 95 ? 5.833 3.137 16.755 1.00 77.69 95 GLU A CA 1
ATOM 717 C C . GLU A 1 95 ? 4.428 3.139 16.124 1.00 77.69 95 GLU A C 1
ATOM 719 O O . GLU A 1 95 ? 3.815 2.078 15.981 1.00 77.69 95 GLU A O 1
ATOM 724 N N . ALA A 1 96 ? 3.924 4.295 15.671 1.00 75.69 96 ALA A N 1
ATOM 725 C CA . ALA A 1 96 ? 2.617 4.387 15.015 1.00 75.69 96 ALA A CA 1
ATOM 726 C C . ALA A 1 96 ? 2.581 3.633 13.674 1.00 75.69 96 ALA A C 1
ATOM 728 O O . ALA A 1 96 ? 1.515 3.204 13.227 1.00 75.69 96 ALA A O 1
ATOM 729 N N . ALA A 1 97 ? 3.742 3.384 13.060 1.00 81.62 97 ALA A N 1
ATOM 730 C CA . ALA A 1 97 ? 3.834 2.615 11.827 1.00 81.62 97 ALA A CA 1
ATOM 731 C C . ALA A 1 97 ? 3.365 1.158 12.002 1.00 81.62 97 ALA A C 1
ATOM 733 O O . ALA A 1 97 ? 2.777 0.584 11.083 1.00 81.62 97 ALA A O 1
ATOM 734 N N . ALA A 1 98 ? 3.529 0.584 13.201 1.00 84.06 98 ALA A N 1
ATOM 735 C CA . ALA A 1 98 ? 3.019 -0.748 13.523 1.00 84.06 98 ALA A CA 1
ATOM 736 C C . ALA A 1 98 ? 1.480 -0.800 13.510 1.00 84.06 98 ALA A C 1
ATOM 738 O O . ALA A 1 98 ? 0.898 -1.817 13.128 1.00 84.06 98 ALA A O 1
ATOM 739 N N . SER A 1 99 ? 0.810 0.301 13.873 1.00 83.12 99 SER A N 1
ATOM 740 C CA . SER A 1 99 ? -0.653 0.425 13.790 1.00 83.12 99 SER A CA 1
ATOM 741 C C . SER A 1 99 ? -1.130 0.429 12.334 1.00 83.12 99 SER A C 1
ATOM 743 O O . SER A 1 99 ? -2.071 -0.289 11.980 1.00 83.12 99 SER A O 1
ATOM 745 N N . VAL A 1 100 ? -0.430 1.169 11.465 1.00 86.00 100 VAL A N 1
ATOM 746 C CA . VAL A 1 100 ? -0.699 1.188 10.018 1.00 86.00 100 VAL A CA 1
ATOM 747 C C . VAL A 1 100 ? -0.494 -0.201 9.420 1.00 86.00 100 VAL A C 1
ATOM 749 O O . VAL A 1 100 ? -1.367 -0.689 8.706 1.00 86.00 100 VAL A O 1
ATOM 752 N N . GLN A 1 101 ? 0.606 -0.877 9.767 1.00 88.50 101 GLN A N 1
ATOM 753 C CA . GLN A 1 101 ? 0.870 -2.243 9.316 1.00 88.50 101 GLN A CA 1
ATOM 754 C C . GLN A 1 101 ? -0.229 -3.215 9.754 1.00 88.50 101 GLN A C 1
ATOM 756 O O . GLN A 1 101 ? -0.780 -3.927 8.922 1.00 88.50 101 GLN A O 1
ATOM 761 N N . SER A 1 102 ? -0.587 -3.213 11.041 1.00 88.25 102 SER A N 1
ATOM 762 C CA . SER A 1 102 ? -1.646 -4.066 11.598 1.00 88.25 102 SER A CA 1
ATOM 763 C C . SER A 1 102 ? -2.993 -3.830 10.908 1.00 88.25 102 SER A C 1
ATOM 765 O O . SER A 1 102 ? -3.760 -4.762 10.662 1.00 88.25 102 SER A O 1
ATOM 767 N N . THR A 1 103 ? -3.266 -2.579 10.541 1.00 86.00 103 THR A N 1
ATOM 768 C CA . THR A 1 103 ? -4.475 -2.206 9.811 1.00 86.00 103 THR A CA 1
ATOM 769 C C . THR A 1 103 ? -4.442 -2.720 8.375 1.00 86.00 103 THR A C 1
ATOM 771 O O . THR A 1 103 ? -5.376 -3.407 7.968 1.00 86.00 103 THR A O 1
ATOM 774 N N . VAL A 1 104 ? -3.360 -2.481 7.626 1.00 89.38 104 VAL A N 1
ATOM 775 C CA . VAL A 1 104 ? -3.169 -3.089 6.296 1.00 89.38 104 VAL A CA 1
ATOM 776 C C . VAL A 1 104 ? -3.330 -4.605 6.384 1.00 89.38 104 VAL A C 1
ATOM 778 O O . VAL A 1 104 ? -3.990 -5.205 5.535 1.00 89.38 104 VAL A O 1
ATOM 781 N N . ASP A 1 105 ? -2.809 -5.214 7.451 1.00 90.94 105 ASP A N 1
ATOM 782 C CA . ASP A 1 105 ? -2.875 -6.652 7.613 1.00 90.94 105 ASP A CA 1
ATOM 783 C C . ASP A 1 105 ? -4.291 -7.178 7.831 1.00 90.94 105 ASP A C 1
ATOM 785 O O . ASP A 1 105 ? -4.670 -8.199 7.249 1.00 90.94 105 ASP A O 1
ATOM 789 N N . ARG A 1 106 ? -5.079 -6.449 8.623 1.00 90.19 106 ARG A N 1
ATOM 790 C CA . ARG A 1 106 ? -6.485 -6.744 8.903 1.00 90.19 106 ARG A CA 1
ATOM 791 C C . ARG A 1 106 ? -7.361 -6.664 7.655 1.00 90.19 106 ARG A C 1
ATOM 793 O O . ARG A 1 106 ? -8.233 -7.512 7.486 1.00 90.19 106 ARG A O 1
ATOM 800 N N . TYR A 1 107 ? -7.141 -5.672 6.792 1.00 89.44 107 TYR A N 1
ATOM 801 C CA . TYR A 1 107 ? -7.990 -5.426 5.616 1.00 89.44 107 TYR A CA 1
ATOM 802 C C . TYR A 1 107 ? -7.410 -5.965 4.312 1.00 89.44 107 TYR A C 1
ATOM 804 O O . TYR A 1 107 ? -7.908 -5.638 3.236 1.00 89.44 107 TYR A O 1
ATOM 812 N N . TRP A 1 108 ? -6.388 -6.817 4.378 1.00 92.62 108 TRP A N 1
ATOM 813 C CA . TRP A 1 108 ? -5.660 -7.257 3.193 1.00 92.62 108 TRP A CA 1
ATOM 814 C C . TRP A 1 108 ? -6.545 -7.846 2.089 1.00 92.62 108 TRP A C 1
ATOM 816 O O . TRP A 1 108 ? -6.400 -7.478 0.929 1.00 92.62 108 TRP A O 1
ATOM 826 N N . ALA A 1 109 ? -7.534 -8.672 2.440 1.00 90.94 109 ALA A N 1
ATOM 827 C CA . ALA A 1 109 ? -8.463 -9.232 1.456 1.00 90.94 109 ALA A CA 1
ATOM 828 C C . ALA A 1 109 ? -9.247 -8.144 0.690 1.00 90.94 109 ALA A C 1
ATOM 830 O O . ALA A 1 109 ? -9.410 -8.234 -0.527 1.00 90.94 109 ALA A O 1
ATOM 831 N N . LEU A 1 110 ? -9.690 -7.091 1.387 1.00 90.19 110 LEU A N 1
ATOM 832 C CA . LEU A 1 110 ? -10.375 -5.949 0.779 1.00 90.19 110 LEU A CA 1
ATOM 833 C C . LEU A 1 110 ? -9.413 -5.100 -0.064 1.00 90.19 110 LEU A C 1
ATOM 835 O O . LEU A 1 110 ? -9.793 -4.620 -1.132 1.00 90.19 110 LEU A O 1
ATOM 839 N N . ILE A 1 111 ? -8.164 -4.951 0.382 1.00 90.75 111 ILE A N 1
ATOM 840 C CA . ILE A 1 111 ? -7.107 -4.265 -0.369 1.00 90.75 111 ILE A CA 1
ATOM 841 C C . ILE A 1 111 ? -6.836 -4.995 -1.687 1.00 90.75 111 ILE A C 1
ATOM 843 O O . ILE A 1 111 ? -6.805 -4.344 -2.728 1.00 90.75 111 ILE A O 1
ATOM 847 N N . CYS A 1 112 ? -6.713 -6.325 -1.680 1.00 90.75 112 CYS A N 1
ATOM 848 C CA . CYS A 1 112 ? -6.536 -7.114 -2.901 1.00 90.75 112 CYS A CA 1
ATOM 849 C C . CYS A 1 112 ? -7.715 -6.938 -3.866 1.00 90.75 112 CYS A C 1
ATOM 851 O O . C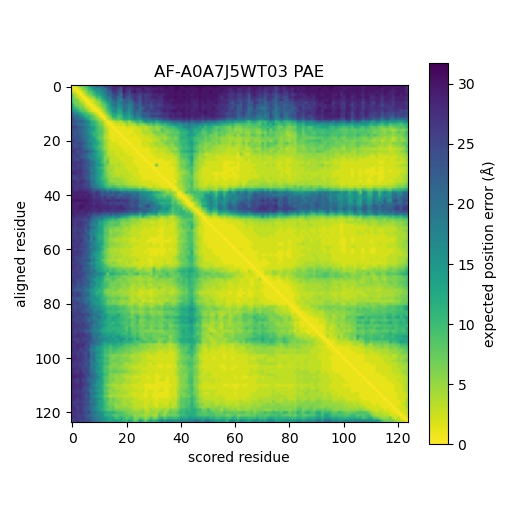YS A 1 112 ? -7.502 -6.590 -5.026 1.00 90.75 112 CYS A O 1
ATOM 853 N N . ALA A 1 113 ? -8.953 -7.087 -3.378 1.00 90.00 113 ALA A N 1
ATOM 854 C CA . ALA A 1 113 ? -10.151 -6.895 -4.198 1.00 90.00 113 ALA A CA 1
ATOM 855 C C . ALA A 1 113 ? -10.218 -5.479 -4.802 1.00 90.00 113 ALA A C 1
ATOM 857 O O . ALA A 1 113 ? -10.524 -5.303 -5.980 1.00 90.00 113 ALA A O 1
ATOM 858 N N . THR A 1 114 ? -9.870 -4.462 -4.014 1.00 89.75 114 THR A N 1
ATOM 859 C CA . THR A 1 114 ? -9.810 -3.069 -4.474 1.00 89.75 114 THR A CA 1
ATOM 860 C C . THR A 1 114 ? -8.699 -2.864 -5.510 1.00 89.75 114 THR A C 1
ATOM 862 O O . THR A 1 114 ? -8.904 -2.172 -6.508 1.00 89.75 114 THR A O 1
ATOM 865 N N . ALA A 1 115 ? -7.533 -3.485 -5.319 1.00 88.38 115 ALA A N 1
ATOM 866 C CA . ALA A 1 115 ? -6.413 -3.410 -6.253 1.00 88.38 115 ALA A CA 1
ATOM 867 C C . ALA A 1 115 ? -6.746 -4.051 -7.609 1.00 88.38 115 ALA A C 1
ATOM 869 O O . ALA A 1 115 ? -6.371 -3.497 -8.645 1.00 88.38 115 ALA A O 1
ATOM 870 N N . ASP A 1 116 ? -7.482 -5.166 -7.620 1.00 88.31 116 ASP A N 1
ATOM 871 C CA . ASP A 1 116 ? -7.953 -5.810 -8.849 1.00 88.31 116 ASP A CA 1
ATOM 872 C C . ASP A 1 116 ? -8.898 -4.892 -9.638 1.00 88.31 116 ASP A C 1
ATOM 874 O O . ASP A 1 116 ? -8.679 -4.673 -10.832 1.00 88.31 116 ASP A O 1
ATOM 878 N N . VAL A 1 117 ? -9.870 -4.262 -8.966 1.00 88.31 117 VAL A N 1
ATOM 879 C CA . VAL A 1 117 ? -10.775 -3.277 -9.589 1.00 88.31 117 VAL A CA 1
ATOM 880 C C . VAL A 1 117 ? -10.001 -2.078 -10.149 1.00 88.31 117 VAL A C 1
ATOM 882 O O . VAL A 1 117 ? -10.264 -1.625 -11.269 1.00 88.31 117 VAL A O 1
ATOM 885 N N . MET A 1 118 ? -9.022 -1.559 -9.396 1.00 87.62 118 MET A N 1
ATOM 886 C CA . MET A 1 118 ? -8.170 -0.453 -9.848 1.00 87.62 118 MET A CA 1
ATOM 887 C C . MET A 1 118 ? -7.352 -0.829 -11.087 1.00 87.62 118 MET A C 1
ATOM 889 O O . MET A 1 118 ? -7.230 -0.013 -12.002 1.00 87.62 118 MET A O 1
ATOM 893 N N . ARG A 1 119 ? -6.814 -2.054 -11.137 1.00 85.75 119 ARG A N 1
ATOM 894 C CA . ARG A 1 119 ? -6.070 -2.567 -12.292 1.00 85.75 119 ARG A CA 1
ATOM 895 C C . ARG A 1 119 ? -6.967 -2.677 -13.517 1.00 85.75 119 ARG A C 1
ATOM 897 O O . ARG A 1 119 ? -6.606 -2.154 -14.563 1.00 85.75 119 ARG A O 1
ATOM 904 N N . GLU A 1 120 ? -8.123 -3.325 -13.386 1.00 85.81 120 GLU A N 1
ATOM 905 C CA . GLU A 1 120 ? -9.072 -3.498 -14.493 1.00 85.81 120 GLU A CA 1
ATOM 906 C C . GLU A 1 120 ? -9.513 -2.158 -15.083 1.00 85.81 120 GLU A C 1
ATOM 908 O O . GLU A 1 120 ? -9.639 -2.023 -16.299 1.00 85.81 120 GLU A O 1
ATOM 913 N N . SER A 1 121 ? -9.705 -1.155 -14.225 1.00 78.88 121 SER A N 1
ATOM 914 C CA . SER A 1 121 ? -10.068 0.201 -14.642 1.00 78.88 121 SER A CA 1
ATOM 915 C C . SER A 1 121 ? -8.936 0.927 -15.377 1.00 78.88 121 SER A C 1
ATOM 917 O O . SER A 1 121 ? -9.216 1.763 -16.226 1.00 78.88 121 SER A O 1
ATOM 919 N N . ALA A 1 122 ? -7.670 0.630 -15.067 1.00 74.19 122 ALA A N 1
ATOM 920 C CA . ALA A 1 122 ? -6.507 1.264 -15.695 1.00 74.19 122 ALA A CA 1
ATOM 921 C C . ALA A 1 122 ? -6.147 0.662 -17.067 1.00 74.19 122 ALA A C 1
ATOM 923 O O . ALA A 1 122 ? -5.365 1.254 -17.807 1.00 74.19 122 ALA A O 1
ATOM 924 N N . THR A 1 123 ? -6.684 -0.518 -17.387 1.00 71.00 123 THR A N 1
ATOM 925 C CA . THR A 1 123 ? -6.420 -1.253 -18.635 1.00 71.00 123 THR A CA 1
ATOM 926 C C . THR A 1 123 ? -7.590 -1.230 -19.629 1.00 71.00 123 THR A C 1
ATOM 928 O O . THR A 1 123 ? -7.519 -1.919 -20.645 1.00 71.00 123 THR A O 1
ATOM 931 N N . ARG A 1 124 ? -8.671 -0.501 -19.323 1.00 58.31 124 ARG A N 1
ATOM 932 C CA . ARG A 1 124 ? -9.802 -0.231 -20.230 1.00 58.31 124 ARG A CA 1
ATOM 933 C C . ARG A 1 124 ? -9.583 1.081 -20.970 1.00 58.31 124 ARG A C 1
ATOM 935 O O . ARG A 1 124 ? -9.999 1.134 -22.146 1.00 58.31 124 ARG A O 1
#

Radius of gyration: 16.81 Å; Cα contacts (8 Å, |Δi|>4): 122; chains: 1; bounding box: 63×27×37 Å

Solvent-accessible surface area (backbone atoms only — not comparable to full-atom values): 6780 Å² total; per-residue (Å²): 137,83,80,79,82,75,82,78,68,82,74,76,92,58,55,71,68,56,48,52,51,46,50,53,51,29,51,26,24,11,52,18,28,32,52,51,64,58,68,44,92,83,50,95,43,66,83,61,70,52,73,40,56,36,30,34,26,21,32,50,27,14,24,48,43,32,28,74,77,65,67,37,54,74,65,63,9,46,60,73,29,61,43,76,66,25,55,52,20,41,66,72,42,52,76,56,42,57,57,46,49,53,47,51,60,73,43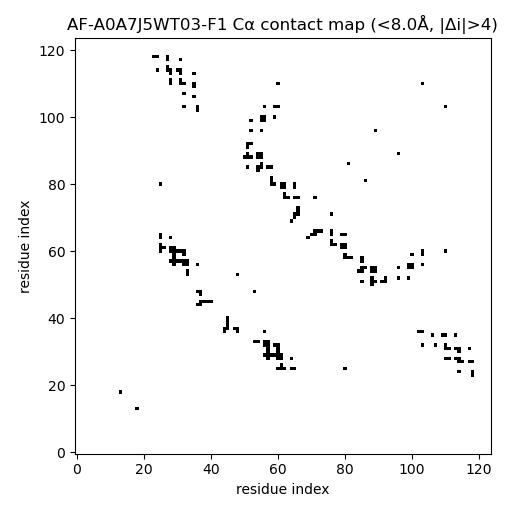,39,72,59,20,51,56,44,14,52,53,52,48,58,65,73,75,110

Nearest PDB structures (foldseek):
  1sqg-assembly1_A  TM=4.645E-01  e=3.052E+00  Escherichia coli

Foldseek 3Di:
DDDPPDPDDPPPPDDPVRVVVLLLLLQLQLVLQLVCLCPPPPDPCVPDDDPLLSLLSSLLSSLVCCCPVVVDDNVVSNVRSDDPSNVVSCVVCPPVSVVSNVSCVVCVVSSNVSSVVVSVVVVD